Protein AF-A0A382Z1A5-F1 (afdb_monomer_lite)

Foldseek 3Di:
DFPPDQWTWDDDPFKIKIFGQVQAKWAFKKKWWAFVVRPWIWIDTDGIDGHRGMDIGTQQPTATPVRHRDDCVVGVTFKMWIWTAGPVRPRIDIDIDTDD

Organism: NCBI:txid408172

Secondary structure (DSSP, 8-state):
----SSEEEEE-SSEEEEEE-SSS-EEEEEEEEEETT-SS-EEEEEEEE-TT-EEEEEGGG-B-TT-PBP-TTTS-EEEEEEEEE-TTS--EEEEEEE--

pLDDT: mean 92.58, std 10.05, range [39.69, 98.56]

Sequence (100 aa):
SPTGGPIEIERSQLNISVSNHSGTGLNDLKLEVFPVGRQMVFSATIYRLESEATNRFSLGELRGSDGTPFNQRVHRPESIRVTATGPGGDDPYEIEVAWE

Structure (mmCIF, N/CA/C/O backbone):
data_AF-A0A382Z1A5-F1
#
_entry.id   AF-A0A382Z1A5-F1
#
loop_
_atom_site.group_PDB
_atom_site.id
_atom_site.type_symbol
_atom_site.label_atom_id
_atom_site.label_alt_id
_atom_site.label_comp_id
_atom_site.label_asym_id
_atom_site.label_entity_id
_atom_site.label_seq_id
_atom_site.pdbx_PDB_ins_code
_atom_site.Cartn_x
_atom_site.Cartn_y
_atom_site.Cartn_z
_atom_site.occupancy
_atom_site.B_iso_or_equiv
_atom_site.auth_seq_id
_atom_site.auth_comp_id
_atom_site.auth_asym_id
_atom_site.auth_atom_id
_atom_site.pdbx_PDB_model_num
ATOM 1 N N . SER A 1 1 ? -12.676 -1.343 -9.741 1.00 39.69 1 SER A N 1
ATOM 2 C CA . SER A 1 1 ? -13.934 -1.481 -8.970 1.00 39.69 1 SER A CA 1
ATOM 3 C C . SER A 1 1 ? -13.625 -1.904 -7.544 1.00 39.69 1 SER A C 1
ATOM 5 O O . SER A 1 1 ? -12.647 -2.629 -7.394 1.00 39.69 1 SER A O 1
ATOM 7 N N . PRO A 1 2 ? -14.421 -1.509 -6.531 1.00 48.19 2 PRO A N 1
ATOM 8 C CA . PRO A 1 2 ? -14.297 -2.027 -5.168 1.00 48.19 2 PRO A CA 1
ATOM 9 C C . PRO A 1 2 ? -14.318 -3.555 -5.173 1.00 48.19 2 PRO A C 1
ATOM 11 O O . PRO A 1 2 ? -15.197 -4.157 -5.793 1.00 48.19 2 PRO A O 1
ATOM 14 N N . THR A 1 3 ? -13.363 -4.191 -4.503 1.00 58.56 3 THR A N 1
ATOM 15 C CA . THR A 1 3 ? -13.253 -5.657 -4.438 1.00 58.56 3 THR A CA 1
ATOM 16 C C . THR A 1 3 ? -14.238 -6.296 -3.450 1.00 58.56 3 THR A C 1
ATOM 18 O O . THR A 1 3 ? -14.320 -7.519 -3.393 1.00 58.56 3 THR A O 1
ATOM 21 N N . GLY A 1 4 ? -15.006 -5.499 -2.691 1.00 60.50 4 GLY A N 1
ATOM 22 C CA . GLY A 1 4 ? -16.059 -5.976 -1.778 1.00 60.50 4 GLY A CA 1
ATOM 23 C C . GLY A 1 4 ? -15.560 -6.806 -0.586 1.00 60.50 4 GLY A C 1
ATOM 24 O O . GLY A 1 4 ? -16.360 -7.481 0.058 1.00 60.50 4 GLY A O 1
ATOM 25 N N . GLY A 1 5 ? -14.249 -6.792 -0.322 1.00 79.06 5 GLY A N 1
ATOM 26 C CA . GLY A 1 5 ? -13.593 -7.535 0.754 1.00 79.06 5 GLY A CA 1
ATOM 27 C C . GLY A 1 5 ? -13.313 -6.689 2.006 1.00 79.06 5 GLY A C 1
ATOM 28 O O . GLY A 1 5 ? -13.553 -5.484 2.004 1.00 79.06 5 GLY A O 1
ATOM 29 N N . PRO A 1 6 ? -12.761 -7.300 3.073 1.00 89.25 6 PRO A N 1
ATOM 30 C CA . PRO A 1 6 ? -12.442 -6.619 4.338 1.00 89.25 6 PRO A CA 1
ATOM 31 C C . PRO A 1 6 ? -11.360 -5.535 4.200 1.00 89.25 6 PRO A C 1
ATOM 33 O O . PRO A 1 6 ? -11.185 -4.717 5.099 1.00 89.25 6 PRO A O 1
ATOM 36 N N . ILE A 1 7 ? -10.636 -5.531 3.081 1.00 94.00 7 ILE A N 1
ATOM 37 C CA . ILE A 1 7 ? -9.743 -4.457 2.665 1.00 94.00 7 ILE A CA 1
ATOM 38 C C . ILE A 1 7 ? -10.188 -4.000 1.281 1.00 94.00 7 ILE A C 1
ATOM 40 O O . ILE A 1 7 ? -10.326 -4.815 0.364 1.00 94.00 7 ILE A O 1
ATOM 44 N N . GLU A 1 8 ? -10.362 -2.693 1.130 1.00 95.44 8 GLU A N 1
ATOM 45 C CA . GLU A 1 8 ? -10.625 -2.049 -0.151 1.00 95.44 8 GLU A CA 1
ATOM 46 C C . GLU A 1 8 ? -9.406 -1.236 -0.595 1.00 95.44 8 GLU A C 1
ATOM 48 O O . GLU A 1 8 ? -8.738 -0.592 0.217 1.00 95.44 8 GLU A O 1
ATOM 53 N N . ILE A 1 9 ? -9.109 -1.286 -1.896 1.00 96.19 9 ILE A N 1
ATOM 54 C CA . ILE A 1 9 ? -8.037 -0.516 -2.526 1.00 96.19 9 ILE A CA 1
ATOM 55 C C . ILE A 1 9 ? -8.660 0.399 -3.575 1.00 96.19 9 ILE A C 1
ATOM 57 O O . ILE A 1 9 ? -9.248 -0.072 -4.549 1.00 96.19 9 ILE A O 1
ATOM 61 N N . GLU A 1 10 ? -8.449 1.703 -3.424 1.00 95.06 10 GLU A N 1
ATOM 62 C CA . GLU A 1 10 ? -8.823 2.697 -4.427 1.00 95.06 10 GLU A CA 1
ATOM 63 C C . GLU A 1 10 ? -7.591 3.436 -4.941 1.00 95.06 10 GLU A C 1
ATOM 65 O O . GLU A 1 10 ? -6.761 3.930 -4.176 1.00 95.06 10 GLU A O 1
ATOM 70 N N . ARG A 1 11 ? -7.478 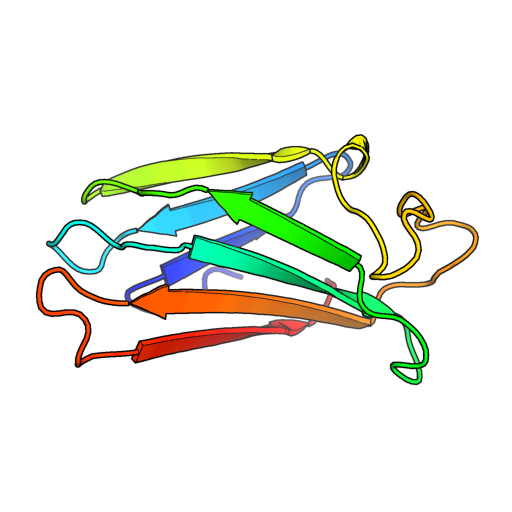3.574 -6.262 1.00 93.44 11 ARG A N 1
ATOM 71 C CA . ARG A 1 11 ? -6.353 4.265 -6.894 1.00 93.44 11 ARG A CA 1
ATOM 72 C C . ARG A 1 11 ? -6.775 5.625 -7.440 1.00 93.44 11 ARG A C 1
ATOM 74 O O . ARG A 1 11 ? -7.785 5.765 -8.120 1.00 93.44 11 ARG A O 1
ATOM 81 N N . SER A 1 12 ? -5.924 6.622 -7.220 1.00 91.19 12 SER A N 1
ATOM 82 C CA . SER A 1 12 ? -5.967 7.923 -7.895 1.00 91.19 12 SER A CA 1
ATOM 83 C C . SER A 1 12 ? -4.678 8.158 -8.695 1.00 91.19 12 SER A C 1
ATOM 85 O O . SER A 1 12 ? -3.771 7.325 -8.712 1.00 91.19 12 SER A O 1
ATOM 87 N N . GLN A 1 13 ? -4.554 9.308 -9.363 1.00 89.19 13 GLN A N 1
ATOM 88 C CA . GLN A 1 13 ? -3.331 9.634 -10.109 1.00 89.19 13 GLN A CA 1
ATOM 89 C C . GLN A 1 13 ? -2.082 9.740 -9.221 1.00 89.19 13 GLN A C 1
ATOM 91 O O . GLN A 1 13 ? -0.989 9.424 -9.683 1.00 89.19 13 GLN A O 1
ATOM 96 N N . LEU A 1 14 ? -2.233 10.193 -7.971 1.00 92.31 14 LEU A N 1
ATOM 97 C CA . LEU A 1 14 ? -1.109 10.522 -7.083 1.00 92.31 14 LEU A CA 1
ATOM 98 C C . LEU A 1 14 ? -1.020 9.639 -5.839 1.00 92.31 14 LEU A C 1
ATOM 100 O O . LEU A 1 14 ? 0.007 9.655 -5.164 1.00 92.31 14 LEU A O 1
ATOM 104 N N . ASN A 1 15 ? -2.076 8.889 -5.530 1.00 96.38 15 ASN A N 1
ATOM 105 C CA . ASN A 1 15 ? -2.177 8.136 -4.289 1.00 96.38 15 ASN A CA 1
ATOM 106 C C . ASN A 1 15 ? -2.892 6.803 -4.483 1.00 96.38 15 ASN A C 1
ATOM 108 O O . ASN A 1 15 ? -3.720 6.671 -5.390 1.00 96.38 15 ASN A O 1
ATOM 112 N N . ILE A 1 16 ? -2.640 5.882 -3.558 1.00 97.38 16 ILE A N 1
ATOM 113 C CA . ILE A 1 16 ? -3.424 4.666 -3.360 1.00 97.38 16 ILE A CA 1
ATOM 114 C C . ILE A 1 16 ? -4.053 4.745 -1.968 1.00 97.38 16 ILE A C 1
ATOM 116 O O . ILE A 1 16 ? -3.349 4.899 -0.973 1.00 97.38 16 ILE A O 1
ATOM 120 N N . SER A 1 17 ? -5.375 4.691 -1.899 1.00 98.00 17 SER A N 1
ATOM 121 C CA . SER A 1 17 ? -6.117 4.613 -0.646 1.00 98.00 17 SER A CA 1
ATOM 122 C C . SER A 1 17 ? -6.350 3.152 -0.287 1.00 98.00 17 SER A C 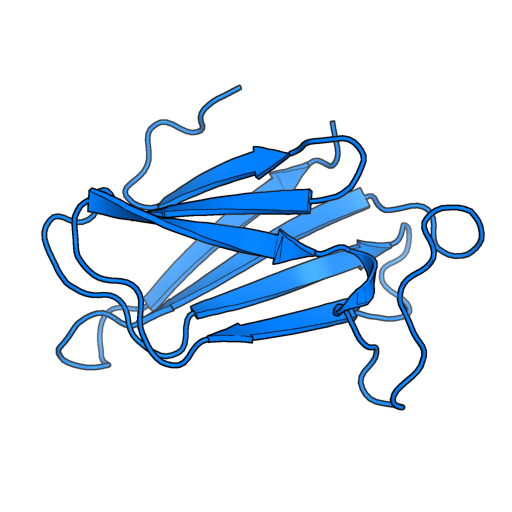1
ATOM 124 O O . SER A 1 17 ? -6.677 2.344 -1.156 1.00 98.00 17 SER A O 1
ATOM 126 N N . VAL A 1 18 ? -6.196 2.833 0.993 1.00 97.94 18 VAL A N 1
ATOM 127 C CA . VAL A 1 18 ? -6.520 1.526 1.560 1.00 97.94 18 VAL A CA 1
ATOM 128 C C . VAL A 1 18 ? -7.506 1.735 2.697 1.00 97.94 18 VAL A C 1
ATOM 130 O O . VAL A 1 18 ? -7.192 2.451 3.654 1.00 97.94 18 VAL A O 1
ATOM 133 N N . SER A 1 19 ? -8.677 1.117 2.586 1.00 97.81 19 SER A N 1
ATOM 134 C CA . SER A 1 19 ? -9.760 1.206 3.567 1.00 97.81 19 SER A CA 1
ATOM 135 C C . SER A 1 19 ? -9.943 -0.131 4.274 1.00 97.81 19 SER A C 1
ATOM 137 O O . SER A 1 19 ? -9.848 -1.194 3.658 1.00 97.81 19 SER A O 1
ATOM 139 N N . ASN A 1 20 ? -10.165 -0.071 5.585 1.00 96.75 20 ASN A N 1
ATOM 140 C CA . ASN A 1 20 ? -10.337 -1.242 6.435 1.00 96.75 20 ASN A CA 1
ATOM 141 C C . ASN A 1 20 ? -11.812 -1.429 6.807 1.00 96.75 20 ASN A C 1
ATOM 143 O O . ASN A 1 20 ? -12.333 -0.691 7.639 1.00 96.75 20 ASN A O 1
ATOM 147 N N . HIS A 1 21 ? -12.435 -2.466 6.256 1.00 95.69 21 HIS A N 1
ATOM 148 C CA . HIS A 1 21 ? -13.811 -2.885 6.541 1.00 95.69 21 HIS A CA 1
ATOM 149 C C . HIS A 1 21 ? -13.861 -4.243 7.258 1.00 95.69 21 HIS A C 1
ATOM 151 O O . HIS A 1 21 ? -14.859 -4.959 7.204 1.00 95.69 21 HIS A O 1
ATOM 157 N N . SER A 1 22 ? -12.766 -4.639 7.917 1.00 91.94 22 SER A N 1
ATOM 158 C CA . SER A 1 22 ? -12.678 -5.916 8.639 1.00 91.94 22 SER A CA 1
ATOM 159 C C . SER A 1 22 ? -13.447 -5.930 9.968 1.00 91.94 22 SER A C 1
ATOM 161 O O . SER A 1 22 ? -13.570 -6.980 10.594 1.00 91.94 22 SER A O 1
ATOM 163 N N . GLY A 1 23 ? -13.928 -4.773 10.439 1.00 92.75 23 GLY A N 1
ATOM 164 C CA . GLY A 1 23 ? -14.550 -4.617 11.758 1.00 92.75 23 GLY A CA 1
ATOM 165 C C . GLY A 1 23 ? -13.559 -4.577 12.931 1.00 92.75 23 GLY A C 1
ATOM 166 O O . GLY A 1 23 ? -13.976 -4.451 14.082 1.00 92.75 23 GLY A O 1
ATOM 167 N N . THR A 1 24 ? -12.250 -4.682 12.672 1.00 93.44 24 THR A N 1
ATOM 168 C CA . THR A 1 24 ? -11.191 -4.615 13.693 1.00 93.44 24 THR A CA 1
ATOM 169 C C . THR A 1 24 ? -10.004 -3.782 13.209 1.00 93.44 24 THR A C 1
ATOM 171 O O . THR A 1 24 ? -9.901 -3.465 12.029 1.00 93.44 24 THR A O 1
ATOM 174 N N . GLY A 1 25 ? -9.104 -3.384 14.113 1.00 94.56 25 GLY A N 1
ATOM 175 C CA . GLY A 1 25 ? -7.864 -2.707 13.722 1.00 94.56 25 GLY A CA 1
ATOM 176 C C . GLY A 1 25 ? -6.880 -3.671 13.053 1.00 94.56 25 GLY A C 1
ATOM 177 O O . GLY A 1 25 ? -6.640 -4.759 13.574 1.00 94.56 25 GLY A O 1
ATOM 178 N N . LEU A 1 26 ? -6.291 -3.243 11.938 1.00 96.38 26 LEU A N 1
ATOM 179 C CA . LEU A 1 26 ? -5.241 -3.963 11.222 1.00 96.38 26 LEU A CA 1
ATOM 180 C C . LEU A 1 26 ? -3.865 -3.437 11.625 1.00 96.38 26 LEU A C 1
ATOM 182 O O . LEU A 1 26 ? -3.676 -2.225 11.751 1.00 96.38 26 LEU A O 1
ATOM 186 N N . ASN A 1 27 ? -2.905 -4.339 11.792 1.00 96.00 27 ASN A N 1
ATOM 187 C CA . ASN A 1 27 ? -1.516 -4.027 12.101 1.00 96.00 27 ASN A CA 1
ATOM 188 C C . ASN A 1 27 ? -0.613 -4.297 10.889 1.00 96.00 27 ASN A C 1
ATOM 190 O O . ASN A 1 27 ? -0.957 -5.080 10.000 1.00 96.00 27 ASN A O 1
ATOM 194 N N . ASP A 1 28 ? 0.540 -3.627 10.874 1.00 95.69 28 ASP A N 1
ATOM 195 C CA . ASP A 1 28 ? 1.618 -3.798 9.893 1.00 95.69 28 ASP A CA 1
ATOM 196 C C . ASP A 1 28 ? 1.128 -3.755 8.438 1.00 95.69 28 ASP A C 1
ATOM 198 O O . ASP A 1 28 ? 1.542 -4.544 7.585 1.00 95.69 28 ASP A O 1
ATOM 202 N N . LEU A 1 29 ? 0.224 -2.812 8.152 1.00 97.12 29 LEU A N 1
ATOM 203 C CA . LEU A 1 29 ? -0.371 -2.665 6.835 1.00 97.12 29 LEU A CA 1
ATOM 204 C C . LEU A 1 29 ? 0.692 -2.201 5.840 1.00 97.12 29 LEU A C 1
ATOM 206 O O . LEU A 1 29 ? 1.143 -1.051 5.863 1.00 97.12 29 LEU A O 1
ATOM 210 N N . LYS A 1 30 ? 1.081 -3.116 4.958 1.00 97.81 30 LYS A N 1
ATOM 211 C CA . LYS A 1 30 ? 2.069 -2.913 3.907 1.00 97.81 30 LYS A CA 1
ATOM 212 C C . LYS A 1 30 ? 1.363 -2.818 2.567 1.00 97.81 30 LYS A C 1
ATO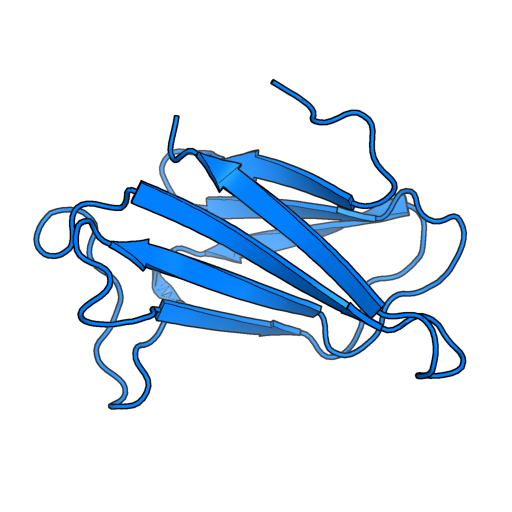M 214 O O . LYS A 1 30 ? 0.644 -3.732 2.170 1.00 97.81 30 LYS A O 1
ATOM 219 N N . LEU A 1 31 ? 1.615 -1.724 1.863 1.00 98.50 31 LEU A N 1
ATOM 220 C CA . LEU A 1 31 ? 1.241 -1.549 0.472 1.00 98.50 31 LEU A CA 1
ATOM 221 C C . LEU A 1 31 ? 2.455 -1.813 -0.411 1.00 98.50 31 LEU A C 1
ATOM 223 O O . LEU A 1 31 ? 3.538 -1.281 -0.1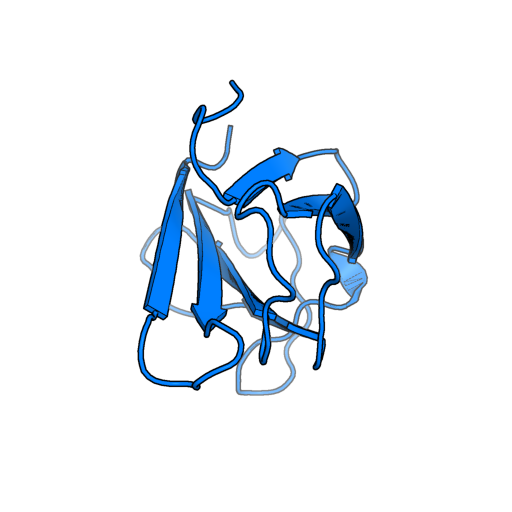67 1.00 98.50 31 LEU A O 1
ATOM 227 N N . GLU A 1 32 ? 2.261 -2.602 -1.458 1.00 98.50 32 GLU A N 1
ATOM 228 C CA . GLU A 1 32 ? 3.267 -2.943 -2.452 1.00 98.50 32 GLU A CA 1
ATOM 229 C C . GLU A 1 32 ? 2.737 -2.662 -3.858 1.00 98.50 32 GLU A C 1
ATOM 231 O O . GLU A 1 32 ? 1.598 -2.982 -4.190 1.00 98.50 32 GLU A O 1
ATOM 236 N N . VAL A 1 33 ? 3.582 -2.085 -4.704 1.00 98.12 33 VAL A N 1
ATOM 237 C CA . VAL A 1 33 ? 3.337 -1.899 -6.132 1.00 98.12 33 VAL A CA 1
ATOM 238 C C . VAL A 1 33 ? 4.321 -2.762 -6.901 1.00 98.12 33 VAL A C 1
ATOM 240 O O . VAL A 1 33 ? 5.540 -2.632 -6.745 1.00 98.12 33 VAL A O 1
ATOM 243 N N . PHE A 1 34 ? 3.772 -3.617 -7.759 1.00 97.94 34 PHE A N 1
ATOM 244 C CA . PHE A 1 34 ? 4.519 -4.496 -8.643 1.00 97.94 34 PHE A CA 1
ATOM 245 C C . PHE A 1 34 ? 4.532 -3.901 -10.051 1.00 97.94 34 PHE A C 1
ATOM 247 O O . PHE A 1 34 ? 3.474 -3.744 -10.659 1.00 97.94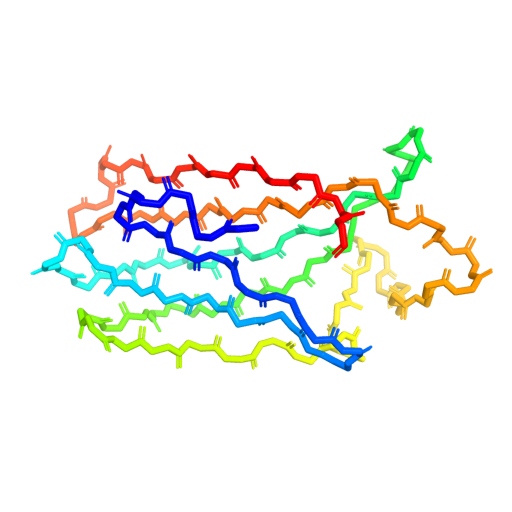 34 PHE A O 1
ATOM 254 N N . PRO A 1 35 ? 5.703 -3.551 -10.598 1.00 96.88 35 PRO A N 1
ATOM 255 C CA . PRO A 1 35 ? 5.880 -3.266 -12.010 1.00 96.88 35 PRO A CA 1
ATOM 256 C C . PRO A 1 35 ? 5.722 -4.520 -12.865 1.00 96.88 35 PRO A C 1
ATOM 258 O O . PRO A 1 35 ? 5.965 -5.633 -12.395 1.00 96.88 35 PRO A O 1
ATOM 261 N N . VAL A 1 36 ? 5.427 -4.315 -14.148 1.00 95.62 36 VAL A N 1
ATOM 262 C CA . VAL A 1 36 ? 5.418 -5.374 -15.163 1.00 95.62 36 VAL A CA 1
ATOM 263 C C . VAL A 1 36 ? 6.729 -6.157 -15.112 1.00 95.62 36 VAL A C 1
ATOM 265 O O . VAL A 1 36 ? 7.819 -5.582 -15.141 1.00 95.62 36 VAL A O 1
ATOM 268 N N . GLY A 1 37 ? 6.616 -7.483 -15.029 1.00 93.00 37 GLY A N 1
ATOM 269 C CA . GLY A 1 37 ? 7.766 -8.387 -14.941 1.00 93.00 37 GLY A CA 1
ATOM 270 C C . GLY A 1 37 ? 8.387 -8.495 -13.543 1.00 93.00 37 GLY A C 1
ATOM 271 O O . GLY A 1 37 ? 9.336 -9.256 -13.374 1.00 93.00 37 GLY A O 1
ATOM 272 N N . ARG A 1 38 ? 7.854 -7.766 -12.548 1.00 91.81 38 ARG A N 1
ATOM 273 C CA . ARG A 1 38 ? 8.125 -7.910 -11.103 1.00 91.81 38 ARG A CA 1
ATOM 274 C C . ARG A 1 38 ? 9.606 -7.875 -10.693 1.00 91.81 38 ARG A C 1
ATOM 276 O O . ARG A 1 38 ? 9.981 -8.449 -9.678 1.00 91.81 38 ARG A O 1
ATOM 283 N N . GLN A 1 39 ? 10.454 -7.185 -11.456 1.00 87.19 39 GLN A N 1
ATOM 284 C CA . GLN A 1 39 ? 11.902 -7.115 -11.190 1.00 87.19 39 GLN A CA 1
ATOM 285 C C . GLN A 1 39 ? 12.266 -6.289 -9.944 1.00 87.19 39 GLN A C 1
ATOM 287 O O . GLN A 1 39 ? 13.353 -6.441 -9.397 1.00 87.19 39 GLN A O 1
ATOM 292 N N . MET A 1 40 ? 11.370 -5.406 -9.504 1.00 93.56 40 MET A N 1
ATOM 293 C CA . MET A 1 40 ? 11.512 -4.574 -8.310 1.00 93.56 40 MET A CA 1
ATOM 294 C C . MET A 1 40 ? 10.136 -4.418 -7.666 1.00 93.56 40 MET A C 1
ATOM 296 O O . MET A 1 40 ? 9.145 -4.360 -8.383 1.00 93.56 40 MET A O 1
ATOM 300 N N . VAL A 1 41 ? 10.062 -4.335 -6.340 1.00 97.75 41 VAL A N 1
ATOM 301 C CA . VAL A 1 41 ? 8.810 -4.080 -5.611 1.00 97.75 41 VAL A CA 1
ATOM 302 C C . VAL A 1 41 ? 8.957 -2.764 -4.875 1.00 97.75 41 VAL A C 1
ATOM 304 O O . VAL A 1 41 ? 9.951 -2.565 -4.180 1.00 97.75 41 VAL A O 1
ATOM 307 N N . PHE A 1 42 ? 7.980 -1.876 -5.028 1.00 98.50 42 PHE A N 1
ATOM 308 C CA . PHE A 1 42 ? 7.957 -0.600 -4.323 1.00 98.50 42 PHE A CA 1
ATOM 309 C C . PHE A 1 42 ? 6.948 -0.669 -3.194 1.00 98.50 42 PHE A C 1
ATOM 311 O O . PHE A 1 42 ? 5.812 -1.059 -3.435 1.00 98.50 42 PHE A O 1
ATOM 318 N N . SER A 1 43 ? 7.330 -0.283 -1.982 1.00 98.56 43 SER A N 1
ATOM 319 C CA . SER A 1 43 ? 6.444 -0.429 -0.829 1.00 98.56 43 SER A CA 1
ATOM 320 C C . SER A 1 43 ? 6.443 0.763 0.110 1.00 98.56 43 SER A C 1
ATOM 322 O O . SER A 1 43 ? 7.398 1.543 0.139 1.00 98.56 43 SER A O 1
ATOM 324 N N . ALA A 1 44 ? 5.372 0.853 0.892 1.00 98.31 44 ALA A N 1
ATOM 325 C CA . ALA A 1 44 ? 5.259 1.665 2.094 1.00 98.31 44 ALA A CA 1
ATOM 326 C C . ALA A 1 44 ? 4.466 0.885 3.151 1.00 98.31 44 ALA A C 1
ATOM 328 O O . ALA A 1 44 ? 3.621 0.055 2.813 1.00 98.31 44 ALA A O 1
ATOM 329 N N . THR A 1 45 ? 4.732 1.161 4.425 1.00 97.75 45 THR A N 1
ATOM 330 C CA . THR A 1 45 ? 4.086 0.480 5.552 1.00 97.75 45 THR A CA 1
ATOM 331 C C . THR A 1 45 ? 3.586 1.509 6.549 1.00 97.75 45 THR A C 1
ATOM 333 O O . THR A 1 45 ? 4.284 2.481 6.840 1.00 97.75 45 THR A O 1
ATOM 336 N N . ILE A 1 46 ? 2.406 1.267 7.112 1.00 97.50 46 ILE A N 1
ATOM 337 C CA . ILE A 1 46 ? 1.960 1.922 8.340 1.00 97.50 46 ILE A CA 1
ATOM 338 C C . ILE A 1 46 ? 1.801 0.877 9.436 1.00 97.50 46 ILE A C 1
ATOM 340 O O . ILE A 1 46 ? 1.439 -0.267 9.179 1.00 97.50 46 ILE A O 1
ATOM 344 N N . TYR A 1 47 ? 2.058 1.282 10.674 1.00 95.88 47 TYR A N 1
ATOM 345 C CA . TYR A 1 47 ? 1.982 0.370 11.810 1.00 95.88 47 TYR A CA 1
ATOM 346 C C . TYR A 1 47 ? 0.555 -0.124 12.069 1.00 95.88 47 TYR A C 1
ATOM 348 O O . TYR A 1 47 ? 0.358 -1.268 12.467 1.00 95.88 47 TYR A O 1
ATOM 356 N N . ARG A 1 48 ? -0.445 0.741 11.865 1.00 95.69 48 ARG A N 1
ATOM 357 C CA . ARG A 1 48 ? -1.820 0.447 12.252 1.00 95.69 48 ARG A CA 1
ATOM 358 C C . ARG A 1 48 ? -2.838 1.207 11.416 1.00 95.69 48 ARG A C 1
ATOM 360 O O . ARG A 1 48 ? -2.648 2.392 11.148 1.00 95.69 48 ARG A O 1
ATOM 367 N N . LEU A 1 49 ? -3.931 0.533 11.071 1.00 97.62 49 LEU A N 1
ATOM 368 C CA . LEU A 1 49 ? -5.121 1.107 10.451 1.00 97.62 49 LEU A CA 1
ATOM 369 C C . LEU A 1 49 ? -6.358 0.680 11.246 1.00 97.62 49 LEU A C 1
ATOM 371 O O . LEU A 1 49 ? -6.690 -0.502 11.295 1.00 97.62 49 LEU A O 1
ATOM 375 N N . GLU A 1 50 ? -7.040 1.629 11.886 1.00 97.38 50 GLU A N 1
ATOM 376 C CA . GLU A 1 50 ? -8.239 1.321 12.678 1.00 97.38 50 GLU A CA 1
ATOM 377 C C . GLU A 1 50 ? -9.404 0.823 11.809 1.00 97.38 50 GLU A C 1
ATOM 379 O O . GLU A 1 50 ? -9.411 0.995 10.589 1.00 97.38 50 GLU A O 1
ATOM 384 N N . SER A 1 51 ? -10.394 0.189 12.444 1.00 95.75 51 SER A N 1
ATOM 385 C CA . SER A 1 51 ? -11.631 -0.216 11.765 1.00 95.75 51 SER A CA 1
ATOM 386 C C . SER A 1 51 ? -12.330 0.995 11.151 1.00 95.75 51 SER A C 1
ATOM 388 O O . SER A 1 51 ? -12.406 2.050 11.780 1.00 95.75 51 SER A O 1
ATOM 390 N N . GLU A 1 52 ? -12.853 0.830 9.937 1.00 96.38 52 GLU A N 1
ATOM 391 C CA . GLU A 1 52 ? -13.509 1.867 9.125 1.00 96.38 52 GLU A CA 1
ATOM 392 C C . GLU A 1 52 ? -12.624 3.078 8.783 1.00 96.38 52 GLU A C 1
ATOM 394 O O . GLU A 1 52 ? -13.096 4.074 8.229 1.00 96.38 52 GLU A O 1
ATOM 399 N N . ALA A 1 53 ? -11.324 3.016 9.080 1.00 98.19 53 ALA A N 1
ATOM 400 C CA . ALA A 1 53 ? -10.379 4.049 8.695 1.00 98.19 53 ALA A CA 1
ATOM 401 C C . ALA A 1 53 ? -9.850 3.815 7.275 1.00 98.19 53 ALA A C 1
ATOM 403 O O . ALA A 1 53 ? -9.781 2.693 6.770 1.00 98.19 53 ALA A O 1
ATOM 404 N N . THR A 1 54 ? -9.426 4.908 6.643 1.00 98.12 54 THR A N 1
ATOM 405 C CA . THR A 1 54 ? -8.751 4.898 5.343 1.00 98.12 54 THR A CA 1
ATOM 406 C C . THR A 1 54 ? -7.381 5.540 5.485 1.00 98.12 54 THR A C 1
ATOM 408 O O . THR A 1 54 ? -7.286 6.684 5.932 1.00 98.12 54 THR A O 1
ATOM 411 N N . ASN A 1 55 ? -6.328 4.835 5.068 1.00 98.31 55 ASN A N 1
ATOM 412 C CA . ASN A 1 55 ? -5.014 5.440 4.880 1.00 98.31 55 ASN A CA 1
ATOM 413 C C . ASN A 1 55 ? -4.789 5.773 3.409 1.00 98.31 55 ASN A C 1
ATOM 415 O O . ASN A 1 55 ? -5.148 4.998 2.525 1.00 98.31 55 ASN A O 1
ATOM 419 N N . ARG A 1 56 ? -4.149 6.912 3.145 1.00 98.06 56 ARG A N 1
ATOM 420 C CA . ARG A 1 56 ? -3.782 7.333 1.795 1.00 98.06 56 ARG A CA 1
ATOM 421 C C . ARG A 1 56 ? -2.271 7.294 1.644 1.00 98.06 56 ARG A C 1
ATOM 423 O O . ARG A 1 56 ? -1.580 8.117 2.235 1.00 98.06 56 ARG A O 1
ATOM 430 N N . PHE A 1 57 ? -1.798 6.387 0.802 1.00 97.81 57 PHE A N 1
ATOM 431 C CA . PHE A 1 57 ? -0.395 6.269 0.452 1.00 97.81 57 PHE A CA 1
ATOM 432 C C . PHE A 1 57 ? -0.052 7.171 -0.730 1.00 97.81 57 PHE A C 1
ATOM 434 O O . PHE A 1 57 ? -0.658 7.052 -1.800 1.00 97.81 57 PHE A O 1
ATOM 441 N N . SER A 1 58 ? 0.921 8.063 -0.560 1.00 97.00 58 SER A N 1
ATOM 442 C CA . SER A 1 58 ? 1.459 8.860 -1.663 1.00 97.00 58 SER A CA 1
ATOM 443 C C . SER A 1 58 ? 2.378 8.005 -2.520 1.00 97.00 58 SER A C 1
ATOM 445 O O . SER A 1 58 ? 3.317 7.388 -2.028 1.00 97.00 58 SER A O 1
ATOM 447 N N . LEU A 1 59 ? 2.206 8.032 -3.840 1.00 95.94 59 LEU A N 1
ATOM 448 C CA . LEU A 1 59 ? 3.116 7.307 -4.734 1.00 95.94 59 LEU A CA 1
ATOM 449 C C . LEU A 1 59 ? 4.573 7.769 -4.597 1.00 95.94 59 LEU A C 1
ATOM 451 O O . LEU A 1 59 ? 5.494 6.989 -4.823 1.00 95.94 59 LEU A O 1
ATOM 455 N N . GLY A 1 60 ? 4.778 9.030 -4.204 1.00 95.38 60 GLY A N 1
ATOM 456 C CA . GLY A 1 60 ? 6.097 9.604 -3.958 1.00 95.38 60 GLY A CA 1
ATOM 457 C C . GLY A 1 60 ? 6.777 9.090 -2.687 1.00 95.38 60 GLY A C 1
ATOM 458 O O . GLY A 1 60 ? 7.964 9.361 -2.499 1.00 95.38 60 GLY A O 1
ATOM 459 N N . GLU A 1 61 ? 6.080 8.346 -1.827 1.00 95.94 61 GLU A N 1
ATOM 460 C CA . GLU A 1 61 ? 6.645 7.735 -0.616 1.00 95.94 61 GLU A CA 1
ATOM 461 C C . GLU A 1 61 ? 7.067 6.277 -0.826 1.00 95.94 61 GLU A C 1
ATOM 463 O O . GLU A 1 61 ? 7.852 5.752 -0.044 1.00 95.94 61 GLU A O 1
ATOM 468 N N . LEU A 1 62 ? 6.618 5.647 -1.916 1.00 98.12 62 LEU A N 1
ATOM 469 C CA . LEU A 1 62 ? 6.938 4.259 -2.223 1.00 98.12 62 LEU A CA 1
ATOM 470 C C . LEU A 1 62 ? 8.414 4.107 -2.591 1.00 98.12 62 LEU A C 1
ATOM 472 O O . LEU A 1 62 ? 8.959 4.872 -3.400 1.00 98.12 62 LEU A O 1
ATOM 476 N N . ARG A 1 63 ? 9.069 3.111 -1.995 1.00 98.31 63 ARG A N 1
ATOM 477 C CA . ARG A 1 63 ? 10.501 2.848 -2.184 1.00 98.31 63 ARG A CA 1
ATOM 478 C C . ARG A 1 63 ? 10.752 1.385 -2.514 1.00 98.31 63 ARG A C 1
ATOM 480 O O . ARG A 1 63 ? 10.096 0.506 -1.957 1.00 98.31 63 ARG A O 1
ATOM 487 N N . GLY A 1 64 ? 11.707 1.148 -3.408 1.00 97.81 64 GLY A N 1
ATOM 488 C CA . GLY A 1 64 ? 12.325 -0.156 -3.601 1.00 97.81 64 GLY A CA 1
ATOM 489 C C . GLY A 1 64 ? 13.127 -0.572 -2.369 1.00 97.81 64 GLY A C 1
ATOM 490 O O . GLY A 1 64 ? 13.448 0.255 -1.513 1.00 97.81 64 GLY A O 1
ATOM 491 N N . SER A 1 65 ? 13.496 -1.850 -2.287 1.00 95.69 65 SER A N 1
ATOM 492 C CA . SER A 1 65 ? 14.343 -2.371 -1.201 1.00 95.69 65 SER A CA 1
ATOM 493 C C . SER A 1 65 ? 15.724 -1.705 -1.123 1.00 95.69 65 SER A C 1
ATOM 495 O O . SER A 1 65 ? 16.382 -1.763 -0.092 1.00 95.69 65 SER A O 1
ATOM 497 N N . ASP A 1 66 ? 16.162 -1.084 -2.215 1.00 95.06 66 ASP A N 1
ATOM 498 C CA . ASP A 1 66 ? 17.401 -0.315 -2.353 1.00 95.06 66 ASP A CA 1
ATOM 499 C C . ASP A 1 66 ? 17.219 1.195 -2.090 1.00 95.06 66 ASP A C 1
ATOM 501 O O . ASP A 1 66 ? 18.166 1.967 -2.223 1.00 95.06 66 ASP A O 1
ATOM 505 N N . GLY A 1 67 ? 16.009 1.635 -1.729 1.00 96.75 67 GLY A N 1
ATOM 506 C CA . GLY A 1 67 ? 15.668 3.044 -1.540 1.00 96.75 67 GLY A CA 1
ATOM 507 C C . GLY A 1 67 ? 15.301 3.796 -2.825 1.00 96.75 67 GLY A C 1
ATOM 508 O O . GLY A 1 67 ? 14.976 4.983 -2.748 1.00 96.75 67 GLY A O 1
ATOM 509 N N . THR A 1 68 ? 15.293 3.143 -3.993 1.00 96.62 68 THR A N 1
ATOM 510 C CA . THR A 1 68 ? 14.877 3.766 -5.258 1.00 96.62 68 THR A CA 1
ATOM 511 C C . THR A 1 68 ? 13.424 4.255 -5.161 1.00 96.62 68 THR A C 1
ATOM 513 O O . THR A 1 68 ? 12.542 3.478 -4.784 1.00 96.62 68 THR A O 1
ATOM 516 N N . PRO A 1 69 ? 13.121 5.529 -5.475 1.00 97.31 69 PRO A N 1
ATOM 517 C CA . PRO A 1 69 ? 11.751 6.029 -5.441 1.00 97.31 69 PRO A CA 1
ATOM 518 C C . PRO A 1 69 ? 10.914 5.455 -6.582 1.00 97.31 69 PRO A C 1
ATOM 520 O O . PRO A 1 69 ? 11.381 5.329 -7.715 1.00 97.31 69 PRO A O 1
ATOM 523 N N . PHE A 1 70 ? 9.643 5.171 -6.301 1.00 96.62 70 PHE A N 1
ATOM 524 C CA . PHE A 1 70 ? 8.715 4.761 -7.344 1.00 96.62 70 PHE A CA 1
ATOM 525 C C . PHE A 1 70 ? 8.466 5.893 -8.347 1.00 96.62 70 PHE A C 1
ATOM 527 O O . PHE A 1 70 ? 8.163 7.031 -7.987 1.00 96.62 70 PHE A O 1
ATOM 534 N N . ASN A 1 71 ? 8.548 5.557 -9.632 1.00 93.75 71 ASN A N 1
ATOM 535 C CA . ASN A 1 71 ? 8.210 6.449 -10.730 1.00 93.75 71 ASN A CA 1
ATOM 536 C C . ASN A 1 71 ? 7.475 5.659 -11.814 1.00 93.75 71 ASN A C 1
ATOM 538 O O . ASN A 1 71 ? 8.090 4.867 -12.528 1.00 93.75 71 ASN A O 1
ATOM 542 N N . GLN A 1 72 ? 6.176 5.921 -11.979 1.00 91.06 72 GLN A N 1
ATOM 543 C CA . GLN A 1 72 ? 5.316 5.220 -12.943 1.00 91.06 72 GLN A CA 1
ATOM 544 C C . GLN A 1 72 ? 5.793 5.316 -14.400 1.00 91.06 72 GLN A C 1
ATOM 546 O O . GLN A 1 72 ? 5.444 4.466 -15.215 1.00 91.06 72 GLN A O 1
ATOM 551 N N . ARG A 1 73 ? 6.571 6.352 -14.751 1.00 88.69 73 ARG A N 1
ATOM 552 C CA . ARG A 1 73 ? 7.106 6.523 -16.113 1.00 88.69 73 ARG A CA 1
ATOM 553 C C . ARG A 1 73 ? 8.292 5.604 -16.402 1.00 88.69 73 ARG A C 1
ATOM 555 O O . ARG A 1 73 ? 8.571 5.340 -17.564 1.00 88.69 73 ARG A O 1
ATOM 562 N N . VAL A 1 74 ? 8.991 5.159 -15.360 1.00 93.19 74 VAL A N 1
ATOM 563 C CA . VAL A 1 74 ? 10.158 4.268 -15.454 1.00 93.19 74 VAL A CA 1
ATOM 564 C C . VAL A 1 74 ? 9.735 2.829 -15.178 1.00 93.19 74 VAL A C 1
ATOM 566 O O . VAL A 1 74 ? 10.087 1.914 -15.916 1.00 93.19 74 VAL A O 1
ATOM 569 N N . HIS A 1 75 ? 8.923 2.644 -14.141 1.00 94.19 75 HIS A N 1
ATOM 570 C CA . HIS A 1 75 ? 8.419 1.356 -13.700 1.00 94.19 75 HIS A CA 1
ATOM 571 C C . HIS A 1 75 ? 6.924 1.303 -13.978 1.00 94.19 75 HIS A C 1
ATOM 573 O O . HIS A 1 75 ? 6.127 1.770 -13.165 1.00 94.19 75 HIS A O 1
ATOM 579 N N . ARG A 1 76 ? 6.546 0.759 -15.140 1.00 95.00 76 ARG A N 1
ATOM 580 C CA . ARG A 1 76 ? 5.135 0.584 -15.497 1.00 95.00 76 ARG A CA 1
ATOM 581 C C . ARG A 1 76 ? 4.489 -0.382 -14.494 1.00 95.00 76 ARG A C 1
ATOM 583 O O . ARG A 1 76 ? 4.879 -1.547 -14.495 1.00 95.00 76 ARG A O 1
ATOM 590 N N . PRO A 1 77 ? 3.532 0.063 -13.670 1.00 95.62 77 PRO A N 1
ATOM 591 C CA . PRO A 1 77 ? 2.877 -0.798 -12.695 1.00 95.62 77 PRO A CA 1
ATOM 592 C C . PRO A 1 77 ? 1.936 -1.816 -13.358 1.00 95.62 77 PRO A C 1
ATOM 594 O O . PRO A 1 77 ? 1.358 -1.549 -14.413 1.00 95.62 77 PRO A O 1
ATOM 597 N N . GLU A 1 78 ? 1.815 -2.980 -12.728 1.00 96.75 78 GLU A N 1
ATOM 598 C CA . GLU A 1 78 ? 0.995 -4.127 -13.134 1.00 96.75 78 GLU A CA 1
ATOM 599 C C . GLU A 1 78 ? -0.064 -4.453 -12.076 1.00 96.75 78 GLU A C 1
ATOM 601 O O . GLU A 1 78 ? -1.225 -4.667 -12.422 1.00 96.75 78 GLU A O 1
ATOM 606 N N . SER A 1 79 ? 0.307 -4.440 -10.793 1.00 97.69 79 SER A N 1
ATOM 607 C CA . SER A 1 79 ? -0.618 -4.701 -9.689 1.00 97.69 79 SER A CA 1
ATOM 608 C C . SER A 1 79 ? -0.236 -3.964 -8.407 1.00 97.69 79 SER A C 1
ATOM 610 O O . SER A 1 79 ? 0.884 -3.463 -8.243 1.00 97.69 79 SER A O 1
ATOM 612 N N . ILE A 1 80 ? -1.208 -3.879 -7.502 1.00 97.75 80 ILE A N 1
ATOM 613 C CA . ILE A 1 80 ? -1.067 -3.377 -6.138 1.00 97.75 80 ILE A CA 1
ATOM 614 C C . ILE A 1 80 ? -1.420 -4.527 -5.206 1.00 97.75 80 ILE A C 1
ATOM 616 O O . ILE A 1 80 ? -2.494 -5.110 -5.344 1.00 97.75 80 ILE A O 1
ATOM 620 N N . ARG A 1 81 ? -0.555 -4.813 -4.237 1.00 97.75 81 ARG A N 1
ATOM 621 C CA . ARG A 1 81 ? -0.839 -5.751 -3.155 1.00 97.75 81 ARG A CA 1
ATOM 622 C C . ARG A 1 81 ? -0.883 -5.024 -1.826 1.00 97.75 81 ARG A C 1
ATOM 624 O O . ARG A 1 81 ? -0.044 -4.168 -1.556 1.00 97.75 81 ARG A O 1
ATOM 631 N N . VAL A 1 82 ? -1.839 -5.394 -0.990 1.00 97.81 82 VAL A N 1
ATOM 632 C CA . VAL A 1 82 ? -1.884 -4.993 0.412 1.00 97.81 82 VAL A CA 1
ATOM 633 C C . VAL A 1 82 ? -1.836 -6.241 1.272 1.00 97.81 82 VAL A C 1
ATOM 635 O O . VAL A 1 82 ? -2.597 -7.181 1.046 1.00 97.81 82 VAL A O 1
ATOM 638 N N . THR A 1 83 ? -0.955 -6.221 2.268 1.00 97.12 83 THR A N 1
ATOM 639 C CA . THR A 1 83 ? -0.905 -7.223 3.334 1.00 97.12 83 THR A CA 1
ATOM 640 C C . THR A 1 83 ? -1.053 -6.549 4.689 1.00 97.12 83 THR A C 1
ATOM 642 O O . THR A 1 83 ? -0.494 -5.472 4.892 1.00 97.12 83 THR A O 1
ATOM 645 N N . ALA A 1 84 ? -1.755 -7.180 5.621 1.00 96.75 84 ALA A N 1
ATOM 646 C CA . ALA A 1 84 ? -1.868 -6.723 7.005 1.00 96.75 84 ALA A CA 1
ATOM 647 C C . ALA A 1 84 ? -2.181 -7.903 7.934 1.00 96.75 84 ALA A C 1
ATOM 649 O O . ALA A 1 84 ? -2.548 -8.977 7.462 1.00 96.75 84 ALA A O 1
ATOM 650 N N . THR A 1 85 ? -2.086 -7.706 9.247 1.00 95.50 85 THR A N 1
ATOM 651 C CA . THR A 1 85 ? -2.486 -8.709 10.247 1.00 95.50 85 THR A CA 1
ATOM 652 C C . THR A 1 85 ? -3.609 -8.188 11.137 1.00 95.50 85 THR A C 1
ATOM 654 O O . THR A 1 85 ? -3.715 -6.989 11.399 1.00 95.50 85 THR A O 1
ATOM 657 N N . GLY A 1 86 ? -4.479 -9.085 11.604 1.00 90.94 86 GLY A N 1
ATOM 658 C CA . GLY A 1 86 ? -5.498 -8.746 12.599 1.00 90.94 86 GLY A CA 1
ATOM 659 C C . GLY A 1 86 ? -4.916 -8.406 13.987 1.00 90.94 86 GLY A C 1
ATOM 660 O O . GLY A 1 86 ? -3.707 -8.514 14.215 1.00 90.94 86 GLY A O 1
ATOM 661 N N . PRO A 1 87 ? -5.767 -8.051 14.969 1.00 83.25 87 PRO A N 1
ATOM 662 C CA . PRO A 1 87 ? -5.344 -7.662 16.320 1.00 83.25 87 PRO A CA 1
ATOM 663 C C . PRO A 1 87 ? -4.511 -8.714 17.066 1.00 83.25 87 PRO A C 1
ATOM 665 O O . PRO A 1 87 ? -3.702 -8.350 17.916 1.00 83.25 87 PRO A O 1
ATOM 668 N N . GLY A 1 88 ? -4.721 -9.999 16.763 1.00 79.94 88 GLY A N 1
ATOM 669 C CA . GLY A 1 88 ? -3.988 -11.121 17.355 1.00 79.94 88 GLY A CA 1
ATOM 670 C C . GLY A 1 88 ? -2.704 -11.508 16.616 1.00 79.94 88 GLY A C 1
ATOM 671 O O . GLY A 1 88 ? -1.987 -12.372 17.099 1.00 79.94 88 GLY A O 1
ATOM 672 N N . GLY A 1 89 ? -2.407 -10.901 15.461 1.00 71.56 89 GLY A N 1
ATOM 673 C CA . GLY A 1 89 ? -1.233 -11.229 14.640 1.00 71.56 89 GLY A CA 1
ATOM 674 C C . GLY A 1 89 ? -1.343 -12.517 13.809 1.00 71.56 89 GLY A C 1
ATOM 675 O O . GLY A 1 89 ? -0.581 -12.673 12.860 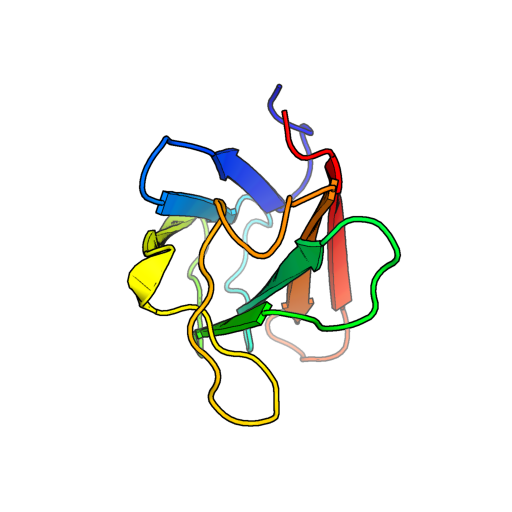1.00 71.56 89 GLY A O 1
ATOM 676 N N . ASP A 1 90 ? -2.303 -13.393 14.116 1.00 71.81 90 ASP A N 1
ATOM 677 C CA . ASP A 1 90 ? -2.427 -14.722 13.497 1.00 71.81 90 ASP A CA 1
ATOM 678 C C . ASP A 1 90 ? -3.242 -14.748 12.193 1.00 71.81 90 ASP A C 1
ATOM 680 O O . ASP A 1 90 ? -3.052 -15.651 11.382 1.00 71.81 90 ASP A O 1
ATOM 684 N N . ASP A 1 91 ? -4.122 -13.765 11.973 1.00 74.06 91 ASP A N 1
ATOM 685 C CA . ASP A 1 91 ? -4.990 -13.700 10.791 1.00 74.06 91 ASP A CA 1
ATOM 686 C C . ASP A 1 91 ? -4.410 -12.732 9.745 1.00 74.06 91 ASP A C 1
ATOM 688 O O . ASP A 1 91 ? -4.559 -11.508 9.897 1.00 74.06 91 ASP A O 1
ATOM 692 N N . PRO A 1 92 ? -3.726 -13.232 8.694 1.00 89.06 92 PRO A N 1
ATOM 693 C CA . PRO A 1 92 ? -3.222 -12.389 7.626 1.00 89.06 92 PRO A CA 1
ATOM 694 C C . PRO A 1 92 ? -4.345 -12.021 6.656 1.00 89.06 92 PRO A C 1
ATOM 696 O O . PRO A 1 92 ? -5.091 -12.868 6.165 1.00 89.06 92 PRO A O 1
ATOM 699 N N . TYR A 1 93 ? -4.407 -10.741 6.320 1.00 92.50 93 TYR A N 1
ATOM 700 C CA . TYR A 1 93 ? -5.166 -10.233 5.192 1.00 92.50 93 TYR A CA 1
ATOM 701 C C . TYR A 1 93 ? -4.205 -10.015 4.029 1.00 92.50 93 TYR A C 1
ATOM 703 O O . TYR A 1 93 ? -3.193 -9.334 4.187 1.00 92.50 93 TYR A O 1
ATOM 711 N N . GLU A 1 94 ? -4.533 -10.559 2.861 1.00 94.94 94 GLU A N 1
ATOM 712 C CA . GLU A 1 94 ? -3.808 -10.323 1.614 1.00 94.94 94 GLU A CA 1
ATOM 713 C C . GLU A 1 94 ? -4.815 -10.089 0.491 1.00 94.94 94 GLU A C 1
ATOM 715 O O . GLU A 1 94 ? -5.741 -10.875 0.284 1.00 94.94 94 GLU A O 1
ATOM 720 N N . ILE A 1 95 ? -4.639 -8.986 -0.228 1.00 95.50 95 ILE A N 1
ATOM 721 C CA . ILE A 1 95 ? -5.413 -8.676 -1.424 1.00 95.50 95 ILE A CA 1
ATOM 722 C C . ILE A 1 95 ? -4.483 -8.100 -2.483 1.00 95.50 95 ILE A C 1
ATOM 724 O O . ILE A 1 95 ? -3.665 -7.225 -2.202 1.00 95.50 95 ILE A O 1
ATOM 728 N N . GLU A 1 96 ? -4.620 -8.587 -3.711 1.00 96.00 96 GLU A N 1
ATOM 729 C CA . GLU A 1 96 ? -3.912 -8.068 -4.873 1.00 96.00 96 GLU A CA 1
ATOM 730 C C . GLU A 1 96 ? -4.927 -7.662 -5.941 1.00 96.00 96 GLU A C 1
ATOM 732 O O . GLU A 1 96 ? -5.827 -8.430 -6.287 1.00 96.00 96 GLU A O 1
ATOM 737 N N . VAL A 1 97 ? -4.791 -6.440 -6.452 1.00 95.56 97 VAL A N 1
ATOM 738 C CA . VAL A 1 97 ? -5.640 -5.887 -7.512 1.00 95.56 97 VAL A CA 1
ATOM 739 C C . VAL A 1 97 ? -4.782 -5.456 -8.694 1.00 95.56 97 VAL A C 1
ATOM 741 O O . VAL A 1 97 ? -3.655 -4.983 -8.526 1.00 95.56 97 VAL A O 1
ATOM 744 N N . ALA A 1 98 ? -5.313 -5.619 -9.905 1.00 95.38 98 ALA A N 1
ATOM 745 C CA . ALA A 1 98 ? -4.655 -5.136 -11.111 1.00 95.38 98 ALA A CA 1
ATOM 746 C C . ALA A 1 98 ? -4.527 -3.604 -11.092 1.00 95.38 98 ALA A C 1
ATOM 748 O O . ALA A 1 98 ? -5.360 -2.894 -10.525 1.00 95.38 98 ALA A O 1
ATOM 749 N N . TRP A 1 99 ? -3.478 -3.092 -11.733 1.00 92.94 99 TRP A N 1
ATOM 750 C CA . TRP A 1 99 ? -3.291 -1.662 -11.927 1.00 92.94 99 TRP A CA 1
ATOM 751 C C . TRP A 1 99 ? -4.207 -1.150 -13.053 1.00 92.94 99 TRP A C 1
ATOM 753 O O . TRP A 1 99 ? -3.799 -1.077 -14.214 1.00 92.94 99 TRP A O 1
ATOM 763 N N . GLU A 1 100 ? -5.450 -0.809 -12.700 1.00 83.00 100 GLU A N 1
ATOM 764 C CA . GLU A 1 100 ? -6.450 -0.154 -13.569 1.00 83.00 100 GLU A CA 1
ATOM 765 C C . GLU A 1 100 ? -6.491 1.362 -13.360 1.00 83.00 100 GLU A C 1
ATOM 767 O O . GLU A 1 100 ? -6.471 1.828 -12.198 1.00 83.00 100 GLU A O 1
#

Radius of gyration: 13.05 Å; chains: 1; bounding box: 34×25×34 Å